Protein AF-M5RL07-F1 (afdb_monomer)

Foldseek 3Di:
DDWDFDDDPDDDDGTDTDDDDDDDPPRNDPVRVVVVCVVVVHADDDCPHPVNVVQVVQVVVQVVVCVVVVHRDDGDD

Organism: NCBI:txid1265738

Secondary structure (DSSP, 8-state):
--EEEEPPSSSSPSPEEEE-PPPPTTTTSHHHHHHHHHHHTPPP-GGGSHHHHHHHHHHHHHHHHHHHHTS--PPP-

Sequence (77 aa):
MPTLSICKPKATPPAHPISVDVLQPPQQNPVQYMVDVISRGAQVEGPLSPEISRIGQQIVDTAVQSAQQRATLPLLD

pLDDT: mean 90.8, std 10.7, range [60.44, 98.69]

Solvent-accessible surface area (backbone atoms only — not comparable to full-atom values): 4836 Å² total; per-residue (Å²): 125,53,65,50,71,56,75,65,86,94,81,66,75,80,61,47,80,39,82,45,84,77,71,53,87,48,70,67,44,73,66,46,38,50,54,50,30,61,74,69,72,54,81,74,62,66,81,77,12,70,69,48,41,48,53,53,49,23,52,53,55,32,49,56,52,21,65,75,68,74,44,94,65,74,80,50,132

Structure (mmCIF, N/CA/C/O backbone):
data_AF-M5RL07-F1
#
_entry.id   AF-M5RL07-F1
#
loop_
_atom_site.group_PDB
_atom_site.id
_atom_site.type_symbol
_atom_site.label_atom_id
_atom_site.label_alt_id
_atom_site.label_comp_id
_atom_site.label_asym_id
_atom_site.label_entity_id
_atom_site.label_seq_id
_atom_site.pdbx_PDB_ins_code
_atom_site.Cartn_x
_atom_site.Cartn_y
_atom_site.Cartn_z
_atom_site.occupancy
_atom_site.B_iso_or_equiv
_atom_site.auth_seq_id
_atom_site.auth_comp_id
_atom_site.auth_asym_id
_atom_site.auth_atom_id
_atom_site.pdbx_PDB_model_num
ATOM 1 N N . MET A 1 1 ? 24.697 11.967 -2.698 1.00 65.50 1 MET A N 1
ATOM 2 C CA . MET A 1 1 ? 24.074 10.868 -1.936 1.00 65.50 1 MET A CA 1
ATOM 3 C C . MET A 1 1 ? 22.927 11.484 -1.153 1.00 65.50 1 MET A C 1
ATOM 5 O O . MET A 1 1 ? 23.210 12.408 -0.395 1.00 65.50 1 MET A O 1
ATOM 9 N N . PRO A 1 2 ? 21.658 11.136 -1.430 1.00 80.62 2 PRO A N 1
ATOM 10 C CA . PRO A 1 2 ? 20.535 11.627 -0.642 1.00 80.62 2 PRO A CA 1
ATOM 11 C C . PRO A 1 2 ? 20.654 11.125 0.797 1.00 80.62 2 PRO A C 1
ATOM 13 O O . PRO A 1 2 ? 21.243 10.077 1.062 1.00 80.62 2 PRO A O 1
ATOM 16 N N . THR A 1 3 ? 20.101 11.901 1.720 1.00 80.94 3 THR A N 1
ATOM 17 C CA . THR A 1 3 ? 20.242 11.667 3.152 1.00 80.94 3 THR A CA 1
ATOM 18 C C . THR A 1 3 ? 18.876 11.770 3.808 1.00 80.94 3 THR A C 1
ATOM 20 O O . THR A 1 3 ? 18.182 12.768 3.613 1.00 80.94 3 THR A O 1
ATOM 23 N N . LEU A 1 4 ? 18.496 10.765 4.597 1.00 80.56 4 LEU A N 1
ATOM 24 C CA . LEU A 1 4 ? 17.299 10.815 5.436 1.00 80.56 4 LEU A CA 1
ATOM 25 C C . LEU A 1 4 ? 17.698 11.107 6.885 1.00 80.56 4 LEU A C 1
ATOM 27 O O . LEU A 1 4 ? 18.644 10.520 7.410 1.00 80.56 4 LEU A O 1
ATOM 31 N N . SER A 1 5 ? 16.968 12.015 7.531 1.00 78.75 5 SER A N 1
ATOM 32 C CA . SER A 1 5 ? 17.134 12.325 8.953 1.00 78.75 5 SER A CA 1
ATOM 33 C C . SER A 1 5 ? 16.206 11.442 9.777 1.00 78.75 5 SER A C 1
ATOM 35 O O . SER A 1 5 ? 14.986 11.550 9.657 1.00 78.75 5 SER A O 1
ATOM 37 N N . ILE A 1 6 ? 16.766 10.578 10.624 1.00 76.31 6 ILE A N 1
ATOM 38 C CA . ILE A 1 6 ? 15.976 9.666 11.463 1.00 76.31 6 ILE A CA 1
ATOM 39 C C . ILE A 1 6 ? 15.899 10.201 12.899 1.00 76.31 6 ILE A C 1
ATOM 41 O O . ILE A 1 6 ? 16.924 10.405 13.553 1.00 76.31 6 ILE A O 1
ATOM 45 N N . CYS A 1 7 ? 14.675 10.386 13.403 1.00 64.94 7 CYS A N 1
ATOM 46 C CA . CYS A 1 7 ? 14.386 10.724 14.801 1.00 64.94 7 CYS A CA 1
ATOM 47 C C . CYS A 1 7 ? 13.918 9.476 15.567 1.00 64.94 7 CYS A C 1
ATOM 49 O O . CYS A 1 7 ? 13.012 8.780 15.111 1.00 64.94 7 CYS A O 1
ATOM 51 N N . LYS A 1 8 ? 14.476 9.212 16.757 1.00 60.44 8 LYS A N 1
ATOM 52 C CA . LYS A 1 8 ? 13.938 8.204 17.694 1.00 60.44 8 LYS A CA 1
ATOM 53 C C . LYS A 1 8 ? 12.919 8.842 18.657 1.00 60.44 8 LYS A C 1
ATOM 55 O O . LYS A 1 8 ? 13.070 10.022 18.978 1.00 60.44 8 LYS A O 1
ATOM 60 N N . PRO A 1 9 ? 11.894 8.114 19.149 1.00 64.25 9 PRO A N 1
ATOM 61 C CA . PRO A 1 9 ? 10.886 8.708 20.024 1.00 64.25 9 PRO A CA 1
ATOM 62 C C . PRO A 1 9 ? 11.428 9.164 21.394 1.00 64.25 9 PRO A C 1
ATOM 64 O O . PRO A 1 9 ? 12.081 8.418 22.120 1.00 64.25 9 PRO A O 1
ATOM 67 N N . LYS A 1 10 ? 11.079 10.414 21.717 1.00 60.44 10 LYS A N 1
ATOM 68 C CA . LYS A 1 10 ? 10.948 11.138 23.002 1.00 60.44 10 LYS A CA 1
ATOM 69 C C . LYS A 1 10 ? 12.080 11.175 24.051 1.00 60.44 10 LYS A C 1
ATOM 71 O O . LYS A 1 10 ? 11.889 11.878 25.038 1.00 60.44 10 LYS A O 1
ATOM 76 N N . ALA A 1 11 ? 13.251 10.559 23.865 1.00 65.88 11 ALA A N 1
ATOM 77 C CA . ALA A 1 11 ? 14.362 10.754 24.824 1.00 65.88 11 ALA A CA 1
ATOM 78 C C . ALA A 1 11 ? 15.786 10.506 24.273 1.00 65.88 11 ALA A C 1
ATOM 80 O O . ALA A 1 11 ? 16.635 9.966 24.976 1.00 65.88 11 ALA A O 1
ATOM 81 N N . THR A 1 12 ? 16.077 10.831 23.010 1.00 65.69 12 THR A N 1
ATOM 82 C CA . THR A 1 12 ? 17.398 10.556 22.396 1.00 65.69 12 THR A CA 1
ATOM 83 C C . THR A 1 12 ? 17.795 11.654 21.381 1.00 65.69 12 THR A C 1
ATOM 85 O O . THR A 1 12 ? 16.927 12.446 21.016 1.00 65.69 12 THR A O 1
ATOM 88 N N . PRO A 1 13 ? 19.094 11.773 21.012 1.00 68.44 13 PRO A N 1
ATOM 89 C CA . PRO A 1 13 ? 19.750 12.991 20.500 1.00 68.44 13 PRO A CA 1
ATOM 90 C C . PRO A 1 13 ? 19.184 13.518 19.168 1.00 68.44 13 PRO A C 1
ATOM 92 O O . PRO A 1 13 ? 18.378 12.829 18.539 1.00 68.44 13 PRO A O 1
ATOM 95 N N . PRO A 1 14 ? 19.596 14.730 18.725 1.00 70.62 14 PRO A N 1
ATOM 96 C CA . PRO A 1 14 ? 19.170 15.313 17.452 1.00 70.62 14 PRO A CA 1
ATOM 97 C C . PRO A 1 14 ? 19.278 14.333 16.281 1.00 70.62 14 PRO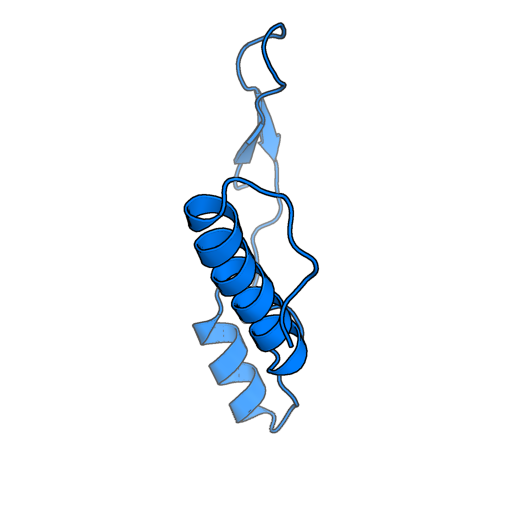 A C 1
ATOM 99 O O . PRO A 1 14 ? 20.179 13.490 16.231 1.00 70.62 14 PRO A O 1
ATOM 102 N N . ALA A 1 15 ? 18.337 14.466 15.342 1.00 78.38 15 ALA A N 1
ATOM 103 C CA . ALA A 1 15 ? 18.284 13.663 14.130 1.00 78.38 15 ALA A CA 1
ATOM 104 C C . ALA A 1 15 ? 19.650 13.665 13.439 1.00 78.38 15 ALA A C 1
ATOM 106 O O . ALA A 1 15 ? 20.242 14.728 13.240 1.00 78.38 15 ALA A O 1
ATOM 107 N N . HIS A 1 16 ? 20.143 12.483 13.083 1.00 83.75 16 HIS A N 1
ATOM 108 C CA . HIS A 1 16 ? 21.414 12.349 12.386 1.00 83.75 16 HIS A CA 1
ATOM 109 C C . HIS A 1 16 ? 21.181 11.922 10.934 1.00 83.75 16 HIS A C 1
ATOM 111 O O . HIS A 1 16 ? 20.243 11.166 10.654 1.00 83.75 16 HIS A O 1
ATOM 117 N N . PRO A 1 17 ? 22.019 12.421 10.012 1.00 88.38 17 PRO A N 1
ATOM 118 C CA . PRO A 1 17 ? 21.937 12.079 8.603 1.00 88.38 17 PRO A CA 1
ATOM 119 C C . PRO A 1 17 ? 22.342 10.621 8.359 1.00 88.38 17 PRO A C 1
ATOM 121 O O . PRO A 1 17 ? 23.410 10.195 8.796 1.00 88.38 17 PRO A O 1
ATOM 124 N N . ILE A 1 18 ? 21.525 9.875 7.612 1.00 89.12 18 ILE A N 1
ATOM 125 C CA . ILE A 1 18 ? 21.861 8.541 7.097 1.00 89.12 18 ILE A CA 1
ATOM 126 C C . ILE A 1 18 ? 21.844 8.582 5.571 1.00 89.12 18 ILE A C 1
ATOM 128 O O . ILE A 1 18 ? 20.858 9.010 4.970 1.00 89.12 18 ILE A O 1
ATOM 132 N N . SER A 1 19 ? 22.948 8.147 4.957 1.00 92.44 19 SER A N 1
ATOM 133 C CA . SER A 1 19 ? 23.067 8.027 3.502 1.00 92.44 19 SER A CA 1
ATOM 134 C C . SER A 1 19 ? 22.105 6.963 2.989 1.00 92.44 19 SER A C 1
ATOM 136 O O . SER A 1 19 ? 22.060 5.863 3.539 1.00 92.44 19 SER A O 1
ATOM 138 N N . VAL A 1 20 ? 21.375 7.278 1.923 1.00 92.38 20 VAL A N 1
ATOM 139 C CA . VAL A 1 20 ? 20.468 6.340 1.256 1.00 92.38 20 VAL A CA 1
ATOM 140 C C . VAL A 1 20 ? 20.720 6.304 -0.244 1.00 92.38 20 VAL A C 1
ATOM 142 O O . VAL A 1 20 ? 21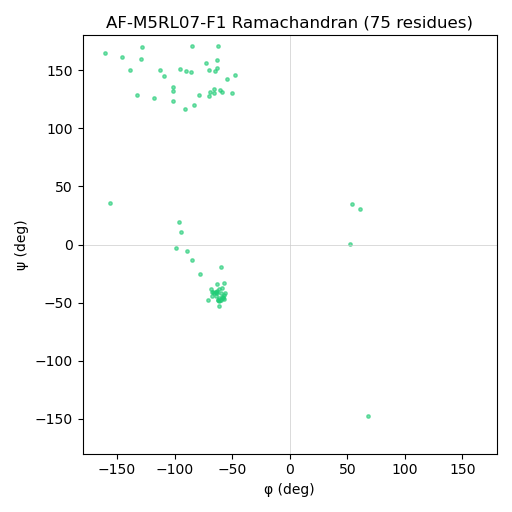.310 7.225 -0.819 1.00 92.38 20 VAL A O 1
ATOM 145 N N . ASP A 1 21 ? 20.269 5.226 -0.874 1.00 93.62 21 ASP A N 1
ATOM 146 C CA . ASP A 1 21 ? 20.370 5.061 -2.316 1.00 93.62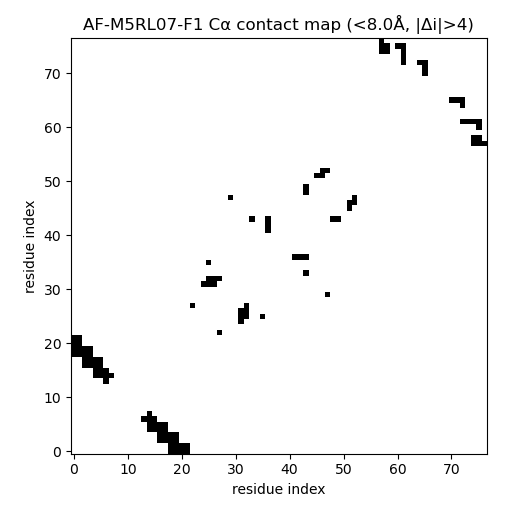 21 ASP A CA 1
ATOM 147 C C . ASP A 1 21 ? 19.432 6.015 -3.060 1.00 93.62 21 ASP A C 1
ATOM 149 O O . ASP A 1 21 ? 18.358 6.396 -2.586 1.00 93.62 21 ASP A O 1
ATOM 153 N N . VAL A 1 22 ? 19.845 6.400 -4.267 1.00 92.81 22 VAL A N 1
ATOM 15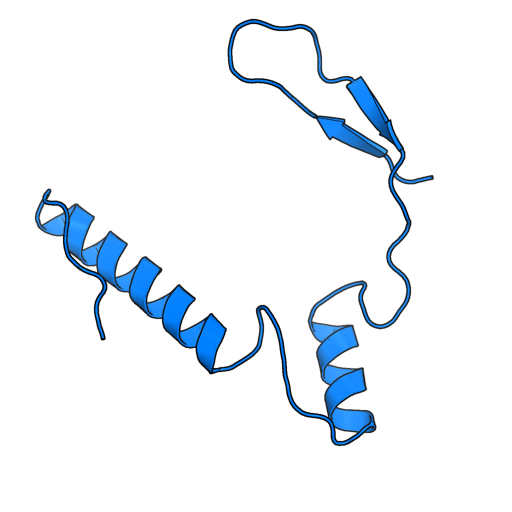4 C CA . VAL A 1 22 ? 18.986 7.142 -5.192 1.00 92.81 22 VAL A CA 1
ATOM 155 C C . VAL A 1 22 ? 18.105 6.140 -5.926 1.00 92.81 22 VAL A C 1
ATOM 157 O O . VAL A 1 22 ? 18.623 5.293 -6.657 1.00 92.81 22 VAL A O 1
ATOM 160 N N . LEU A 1 23 ? 16.784 6.272 -5.792 1.00 92.94 23 LEU A N 1
ATOM 161 C CA . LEU A 1 23 ? 15.840 5.491 -6.592 1.00 92.94 23 LEU A CA 1
ATOM 162 C C . LEU A 1 23 ? 16.073 5.753 -8.083 1.00 92.94 23 LEU A C 1
ATOM 164 O O . LEU A 1 23 ? 16.161 6.906 -8.518 1.00 92.94 23 LEU A O 1
ATOM 168 N N . GLN A 1 24 ? 16.161 4.678 -8.860 1.00 95.06 24 GLN A N 1
ATOM 169 C CA . GLN A 1 24 ? 16.357 4.738 -10.306 1.00 95.06 24 GLN A CA 1
ATOM 170 C C . GLN A 1 24 ? 15.011 4.639 -11.038 1.00 95.06 24 GLN A C 1
ATOM 172 O O . GLN A 1 24 ? 14.076 4.017 -10.521 1.00 95.06 24 GLN A O 1
ATOM 177 N N . PRO A 1 25 ? 14.875 5.232 -12.238 1.00 94.00 25 PRO A N 1
ATOM 178 C CA . PRO A 1 25 ? 13.713 4.992 -13.085 1.00 94.00 25 PRO A CA 1
ATOM 179 C C . PRO A 1 25 ? 13.516 3.486 -13.337 1.00 94.00 25 PRO A C 1
ATOM 181 O O . PRO A 1 25 ? 14.509 2.772 -13.496 1.00 94.00 25 PRO A O 1
ATOM 184 N N . PRO A 1 26 ? 12.271 2.981 -13.383 1.00 93.94 26 PRO A N 1
ATOM 185 C CA . PRO A 1 26 ? 10.995 3.701 -13.286 1.00 93.94 26 PRO A CA 1
ATOM 186 C C . PRO A 1 26 ? 10.395 3.710 -11.863 1.00 93.94 26 PRO A C 1
ATOM 188 O O . PRO A 1 26 ? 9.202 3.931 -11.685 1.00 93.94 26 PRO A O 1
ATOM 191 N N . GLN A 1 27 ? 11.200 3.458 -10.827 1.00 92.44 27 GLN A N 1
ATOM 192 C CA . GLN A 1 27 ? 10.734 3.226 -9.449 1.00 92.44 27 GLN A CA 1
ATOM 193 C C . GLN A 1 27 ? 10.738 4.495 -8.585 1.00 92.44 27 GLN A C 1
ATOM 195 O O . GLN A 1 27 ? 10.587 4.433 -7.368 1.00 92.44 27 GLN A O 1
ATOM 200 N N . GLN A 1 28 ? 10.935 5.665 -9.192 1.00 94.25 28 GLN A N 1
ATOM 201 C CA . GLN A 1 28 ? 11.081 6.920 -8.450 1.00 94.25 28 GLN A CA 1
ATOM 202 C C . GLN A 1 28 ? 9.741 7.479 -7.968 1.00 94.25 28 GLN A C 1
ATOM 204 O O . GLN A 1 28 ? 9.707 8.257 -7.018 1.00 94.25 28 GLN A O 1
ATOM 209 N N . ASN A 1 29 ? 8.642 7.135 -8.646 1.00 94.38 29 ASN A N 1
ATOM 210 C CA . ASN A 1 29 ? 7.293 7.542 -8.271 1.00 94.38 29 ASN A CA 1
ATOM 211 C C . ASN A 1 29 ? 6.225 6.637 -8.924 1.00 94.38 29 ASN A C 1
ATOM 213 O O . ASN A 1 29 ? 6.519 5.942 -9.901 1.00 94.38 29 ASN A O 1
ATOM 217 N N . PRO A 1 30 ? 4.972 6.687 -8.434 1.00 94.50 30 PRO A N 1
ATOM 218 C CA . PRO A 1 30 ? 3.864 5.889 -8.963 1.00 94.50 30 PRO A CA 1
ATOM 219 C C . PRO A 1 30 ? 3.572 6.084 -10.457 1.00 94.50 30 PRO A C 1
ATOM 221 O O . PRO A 1 30 ? 3.159 5.142 -11.129 1.00 94.50 30 PRO A O 1
ATOM 224 N N . VAL A 1 31 ? 3.782 7.292 -10.991 1.00 96.06 31 VAL A N 1
ATOM 225 C CA . VAL A 1 31 ? 3.485 7.604 -12.398 1.00 96.06 31 VAL A CA 1
ATOM 226 C C . VAL A 1 31 ? 4.480 6.906 -13.318 1.00 96.06 31 VAL A C 1
ATOM 228 O O . VAL A 1 31 ? 4.064 6.247 -14.267 1.00 96.06 31 VAL A O 1
ATOM 231 N N . GLN A 1 32 ? 5.781 6.999 -13.021 1.00 97.00 32 GLN A N 1
ATOM 232 C CA . GLN A 1 32 ? 6.813 6.284 -13.777 1.00 97.00 32 GLN A CA 1
ATOM 233 C C . GLN A 1 32 ? 6.562 4.775 -13.769 1.00 97.00 32 GLN A C 1
ATOM 235 O O . GLN A 1 32 ? 6.597 4.148 -14.826 1.00 97.00 32 GLN A O 1
ATOM 240 N N . TYR A 1 33 ? 6.253 4.218 -12.596 1.00 95.94 33 TYR A N 1
ATOM 241 C CA . TYR A 1 33 ? 5.929 2.805 -12.454 1.00 95.94 33 TYR A CA 1
ATOM 242 C C . TYR A 1 33 ? 4.744 2.405 -13.345 1.00 95.94 33 TYR A C 1
ATOM 244 O O . TYR A 1 33 ? 4.839 1.434 -14.091 1.00 95.94 33 TYR A O 1
ATOM 252 N N . MET A 1 34 ? 3.652 3.177 -13.343 1.00 97.12 34 MET A N 1
ATOM 253 C CA . MET A 1 34 ? 2.491 2.851 -14.176 1.00 97.12 34 MET A CA 1
ATOM 254 C C . MET A 1 34 ? 2.770 2.948 -15.674 1.00 97.12 34 MET A C 1
ATOM 256 O O . MET A 1 34 ? 2.340 2.071 -16.422 1.00 97.12 34 MET A O 1
ATOM 260 N N . VAL A 1 35 ? 3.499 3.975 -16.123 1.00 97.25 35 VAL A N 1
ATOM 261 C CA . VAL A 1 35 ? 3.901 4.097 -17.536 1.00 97.25 35 VAL A CA 1
ATOM 262 C C . VAL A 1 35 ? 4.688 2.862 -17.974 1.00 97.25 35 VAL A C 1
ATOM 264 O O . VAL A 1 35 ? 4.437 2.308 -19.044 1.00 97.25 35 VAL A O 1
ATOM 267 N N . ASP A 1 36 ? 5.608 2.407 -17.132 1.00 97.12 36 ASP A N 1
ATOM 268 C CA . ASP A 1 36 ? 6.457 1.250 -17.378 1.00 97.12 36 ASP A CA 1
ATOM 269 C C . ASP A 1 36 ? 5.675 -0.080 -17.396 1.00 97.12 36 ASP A C 1
ATOM 271 O O . ASP A 1 36 ? 5.835 -0.879 -18.321 1.00 97.12 36 ASP A O 1
ATOM 275 N N . VAL A 1 37 ? 4.761 -0.293 -16.4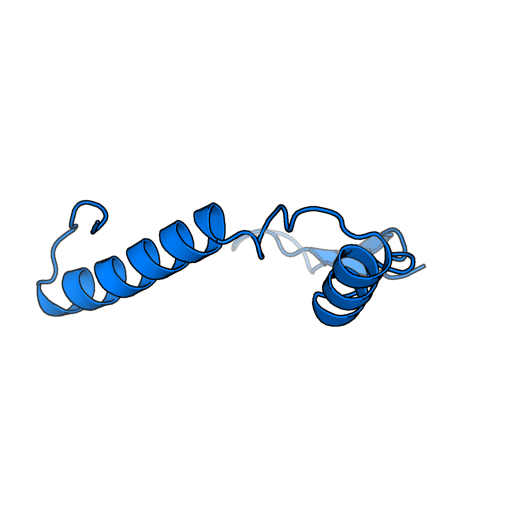43 1.00 97.06 37 VAL A N 1
ATOM 276 C CA . VAL A 1 37 ? 3.874 -1.472 -16.411 1.00 97.06 37 VAL A CA 1
ATOM 277 C C . VAL A 1 37 ? 3.008 -1.552 -17.668 1.00 97.06 37 VAL A C 1
ATOM 279 O O . VAL A 1 37 ? 2.962 -2.604 -18.309 1.00 97.06 37 VAL A O 1
ATOM 282 N N . ILE A 1 38 ? 2.376 -0.438 -18.058 1.00 97.19 38 ILE A N 1
ATOM 283 C CA . ILE A 1 38 ? 1.543 -0.360 -19.266 1.00 97.19 38 ILE A CA 1
ATOM 284 C C . ILE A 1 38 ? 2.383 -0.652 -20.511 1.00 97.19 38 ILE A C 1
ATOM 286 O O . ILE A 1 38 ? 1.981 -1.456 -21.349 1.00 97.19 38 ILE A O 1
ATOM 290 N N . SER A 1 39 ? 3.566 -0.041 -20.616 1.00 97.81 39 SER A N 1
ATOM 291 C CA . SER A 1 39 ? 4.443 -0.189 -21.785 1.00 97.81 39 SER A CA 1
ATOM 292 C C . SER A 1 39 ? 4.925 -1.626 -21.984 1.00 97.81 39 SER A C 1
ATOM 294 O O . SER A 1 39 ? 5.089 -2.066 -23.119 1.00 97.81 39 SER A O 1
ATOM 296 N N . ARG A 1 40 ? 5.140 -2.372 -20.895 1.00 97.31 40 ARG A N 1
ATOM 297 C CA . ARG A 1 40 ? 5.554 -3.782 -20.946 1.00 97.31 40 ARG A CA 1
ATOM 298 C C . ARG A 1 40 ? 4.392 -4.774 -20.998 1.00 97.31 40 ARG A C 1
ATOM 300 O O . ARG A 1 40 ? 4.647 -5.970 -21.105 1.00 97.31 40 ARG A O 1
ATOM 307 N N . GLY A 1 41 ? 3.143 -4.315 -20.886 1.00 96.88 41 GLY A N 1
ATOM 308 C CA . GLY A 1 41 ? 1.981 -5.198 -20.748 1.00 96.88 41 GLY A CA 1
ATOM 309 C C . GLY A 1 41 ? 2.043 -6.080 -19.494 1.00 96.88 41 GLY A C 1
ATOM 310 O O . GLY A 1 41 ? 1.570 -7.214 -19.516 1.00 96.88 41 GLY A O 1
ATOM 311 N N . ALA A 1 42 ? 2.675 -5.589 -18.425 1.00 96.00 42 ALA A N 1
ATOM 312 C CA . ALA A 1 42 ? 2.813 -6.310 -17.163 1.00 96.00 42 ALA A CA 1
ATOM 313 C C . ALA A 1 42 ? 1.582 -6.110 -16.259 1.00 96.00 42 ALA A C 1
ATOM 315 O O . ALA A 1 42 ? 0.721 -5.269 -16.525 1.00 96.00 42 ALA A O 1
ATOM 316 N N . GLN A 1 43 ? 1.503 -6.872 -15.168 1.00 96.06 43 GLN A N 1
ATOM 317 C CA . GLN A 1 43 ? 0.487 -6.671 -14.133 1.00 96.06 43 GLN A CA 1
ATOM 318 C C . GLN A 1 43 ? 0.936 -5.616 -13.112 1.00 96.06 43 GLN A C 1
ATOM 320 O O . GLN A 1 43 ? 2.126 -5.449 -12.849 1.00 96.06 43 GLN A O 1
ATOM 325 N N . VAL A 1 44 ? -0.035 -4.887 -12.553 1.00 96.38 44 VAL A N 1
ATOM 326 C CA . VAL A 1 44 ? 0.194 -3.903 -11.486 1.00 96.38 44 VAL A CA 1
ATOM 327 C C . VAL A 1 44 ? 0.351 -4.638 -10.156 1.00 96.38 44 VAL A C 1
ATOM 329 O O . VAL A 1 44 ? -0.512 -5.418 -9.760 1.00 96.38 44 VAL A O 1
ATOM 332 N N . GLU A 1 45 ? 1.425 -4.335 -9.442 1.00 94.19 45 GLU A N 1
ATOM 333 C CA . GLU A 1 45 ? 1.844 -4.969 -8.197 1.00 94.19 45 GLU A CA 1
ATOM 334 C C . GLU A 1 45 ? 2.104 -3.925 -7.100 1.00 94.19 45 GLU A C 1
ATOM 336 O O . GLU A 1 45 ? 2.158 -2.713 -7.334 1.00 94.19 45 GLU A O 1
ATOM 341 N N . GLY A 1 46 ? 2.288 -4.412 -5.872 1.00 91.12 46 GLY A N 1
ATOM 342 C CA . GLY A 1 46 ? 2.665 -3.581 -4.736 1.00 91.12 46 GLY A CA 1
ATOM 343 C C . GLY A 1 46 ? 1.559 -2.607 -4.307 1.00 91.12 46 GLY A C 1
ATOM 344 O O . GLY A 1 46 ? 0.378 -2.927 -4.433 1.00 91.12 46 GLY A O 1
ATOM 345 N N . PRO A 1 47 ? 1.912 -1.415 -3.789 1.00 90.75 47 PRO A N 1
ATOM 346 C CA . PRO A 1 47 ? 0.948 -0.475 -3.208 1.00 90.75 47 PRO A CA 1
ATOM 347 C C . PRO A 1 47 ? -0.156 0.008 -4.156 1.00 90.75 47 PRO A C 1
ATOM 349 O O . PRO A 1 47 ? -1.166 0.517 -3.686 1.00 90.75 47 PRO A O 1
ATOM 352 N N . LEU A 1 48 ? 0.044 -0.116 -5.472 1.00 93.25 48 LEU A N 1
ATOM 353 C CA . LEU A 1 48 ? -0.926 0.300 -6.487 1.00 93.25 48 LEU A CA 1
ATOM 354 C C . LEU A 1 48 ? -1.770 -0.861 -7.019 1.00 93.25 48 LEU A C 1
ATOM 356 O O . LEU A 1 48 ? -2.647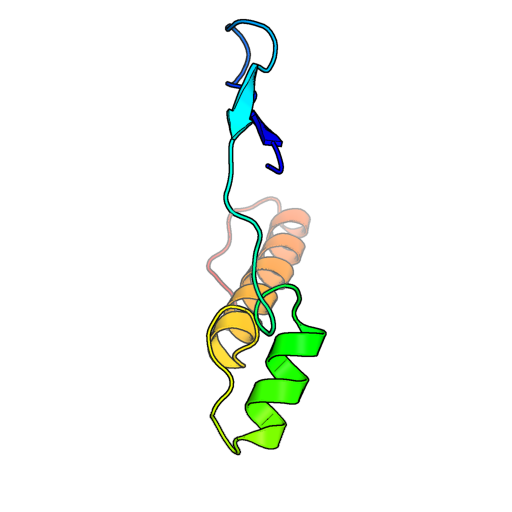 -0.634 -7.852 1.00 93.25 48 LEU A O 1
ATOM 360 N N . SER A 1 49 ? -1.520 -2.100 -6.583 1.00 96.12 49 SER A N 1
ATOM 361 C CA . SER A 1 49 ? -2.345 -3.225 -7.010 1.00 96.12 49 SER A CA 1
ATOM 362 C C . SER A 1 49 ? -3.781 -3.054 -6.491 1.00 96.12 49 SER A C 1
ATOM 364 O O . SER A 1 49 ? -3.986 -2.470 -5.417 1.00 96.12 49 SER A O 1
ATOM 366 N N . PRO A 1 50 ? -4.798 -3.559 -7.214 1.00 95.00 50 PRO A N 1
ATOM 367 C CA . PRO A 1 50 ? -6.186 -3.474 -6.760 1.00 95.00 50 PRO A CA 1
ATOM 368 C C . PRO A 1 50 ? -6.418 -4.140 -5.401 1.00 95.00 50 PRO A C 1
ATOM 370 O O . PRO A 1 50 ? -7.168 -3.617 -4.582 1.00 95.00 50 PRO A O 1
ATOM 373 N N . GLU A 1 51 ? -5.745 -5.264 -5.147 1.00 95.94 51 GLU A N 1
ATOM 374 C CA . GLU A 1 51 ? -5.834 -5.997 -3.882 1.00 95.94 51 GLU A CA 1
ATOM 375 C C . GLU A 1 51 ? -5.349 -5.141 -2.704 1.00 95.94 51 GLU A C 1
ATOM 377 O O . GLU A 1 51 ? -6.091 -4.920 -1.749 1.00 95.94 51 GLU A O 1
ATOM 382 N N . ILE A 1 52 ? -4.140 -4.578 -2.798 1.00 96.50 52 ILE A N 1
ATOM 383 C CA . ILE A 1 52 ? -3.572 -3.753 -1.724 1.00 96.50 52 ILE A CA 1
ATOM 384 C C . ILE A 1 52 ? -4.335 -2.433 -1.579 1.00 96.50 52 ILE A C 1
ATOM 386 O O . ILE A 1 52 ? -4.598 -1.988 -0.459 1.00 96.50 52 ILE A O 1
ATOM 390 N N . SER A 1 53 ? -4.750 -1.828 -2.694 1.00 95.38 53 SER A N 1
ATOM 391 C CA . SER A 1 53 ? -5.556 -0.602 -2.676 1.00 95.38 53 SER A CA 1
ATOM 392 C C . SER A 1 53 ? -6.897 -0.820 -1.970 1.00 95.38 53 SER A C 1
ATOM 394 O O . SER A 1 53 ? -7.328 0.044 -1.203 1.00 95.38 53 SER A O 1
ATOM 396 N N . ARG A 1 54 ? -7.535 -1.986 -2.165 1.00 96.31 54 ARG A N 1
ATOM 397 C CA . ARG A 1 54 ? -8.778 -2.337 -1.468 1.00 96.31 54 ARG A CA 1
ATOM 398 C C . ARG A 1 54 ? -8.561 -2.461 0.036 1.00 96.31 54 ARG A C 1
ATOM 400 O O . ARG A 1 54 ? -9.346 -1.895 0.789 1.00 96.31 54 ARG A O 1
ATOM 407 N N . ILE A 1 55 ? -7.482 -3.113 0.469 1.00 97.12 55 ILE A N 1
ATOM 408 C CA . ILE A 1 55 ? -7.134 -3.205 1.896 1.00 97.12 55 ILE A CA 1
ATOM 409 C C . ILE A 1 55 ? -6.944 -1.806 2.497 1.00 97.12 55 ILE A C 1
ATOM 411 O O . ILE A 1 55 ? -7.480 -1.501 3.562 1.00 97.12 55 ILE A O 1
ATOM 415 N N . GLY A 1 56 ? -6.231 -0.919 1.795 1.00 96.12 56 GLY A N 1
ATOM 416 C CA . GLY A 1 56 ? -6.056 0.471 2.219 1.00 96.12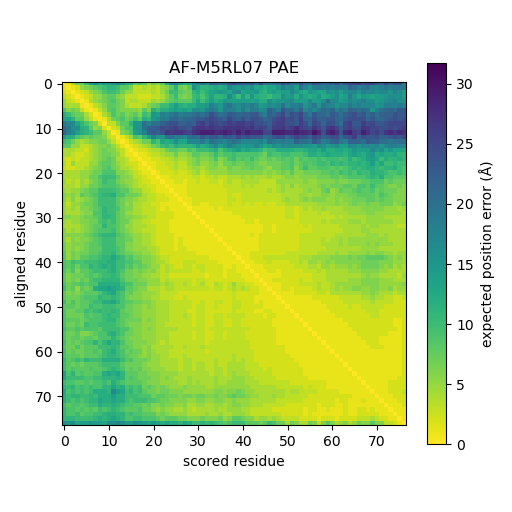 56 GLY A CA 1
ATOM 417 C C . GLY A 1 56 ? -7.386 1.209 2.400 1.00 96.12 56 GLY A C 1
ATOM 418 O O . GLY A 1 56 ? -7.589 1.871 3.418 1.00 96.12 56 GLY A O 1
ATOM 419 N N . GLN A 1 57 ? -8.311 1.054 1.451 1.00 97.19 57 GLN A N 1
ATOM 420 C CA . GLN A 1 57 ? -9.654 1.629 1.538 1.00 97.19 57 GLN A CA 1
ATOM 421 C C . GLN A 1 57 ? -10.431 1.089 2.745 1.00 97.19 57 GLN A C 1
ATOM 423 O O . GLN A 1 57 ? -10.935 1.879 3.540 1.00 97.19 57 GLN A O 1
ATOM 428 N N . GLN A 1 58 ? -10.454 -0.233 2.934 1.00 98.25 58 GLN A N 1
ATOM 429 C CA . GLN A 1 58 ? -11.122 -0.868 4.071 1.00 98.25 58 GLN A CA 1
ATOM 430 C C . GLN A 1 58 ? -10.601 -0.318 5.405 1.00 98.25 58 GLN A C 1
ATOM 432 O O . GLN A 1 58 ? -11.391 -0.038 6.306 1.00 98.25 58 GLN A O 1
ATOM 437 N N . ILE A 1 59 ? -9.285 -0.104 5.536 1.00 98.25 59 ILE A N 1
ATOM 438 C CA . ILE A 1 59 ? -8.679 0.481 6.742 1.00 98.25 59 ILE A CA 1
ATOM 439 C C . ILE A 1 59 ? -9.198 1.902 6.981 1.00 98.25 59 ILE A C 1
ATOM 441 O O . ILE A 1 59 ? -9.595 2.223 8.103 1.00 98.25 59 ILE A O 1
ATOM 445 N N . VAL A 1 60 ? -9.205 2.753 5.948 1.00 98.31 60 VAL A N 1
ATOM 446 C CA . VAL A 1 60 ? -9.679 4.143 6.064 1.00 98.31 60 VAL A CA 1
ATOM 447 C C . VAL A 1 60 ? -11.157 4.175 6.446 1.00 98.31 60 VAL A C 1
ATOM 449 O O . VAL A 1 60 ? -11.526 4.862 7.400 1.00 98.31 60 VAL A O 1
ATOM 452 N N . ASP A 1 61 ? -11.988 3.387 5.770 1.00 98.31 61 ASP A N 1
ATOM 453 C CA . ASP A 1 61 ? -13.427 3.338 6.024 1.00 98.31 61 ASP A CA 1
ATOM 454 C C . ASP A 1 61 ? -13.727 2.806 7.435 1.00 98.31 61 ASP A C 1
ATOM 456 O O . ASP A 1 61 ? -14.552 3.368 8.164 1.00 98.31 61 ASP A O 1
ATOM 460 N N . THR A 1 62 ? -12.991 1.778 7.874 1.00 98.69 62 THR A N 1
ATOM 461 C CA . THR A 1 62 ? -13.097 1.230 9.236 1.00 98.69 62 THR A CA 1
ATOM 462 C C . THR A 1 62 ? -12.702 2.274 10.275 1.00 98.69 62 THR A C 1
ATOM 464 O O . THR A 1 62 ? -13.376 2.415 11.295 1.00 98.69 62 THR A O 1
ATOM 467 N N . ALA A 1 63 ? -11.639 3.045 10.028 1.00 98.50 63 ALA A N 1
ATOM 468 C CA . 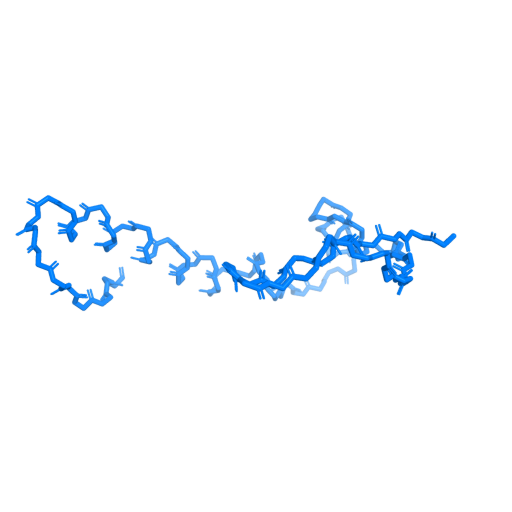ALA A 1 63 ? -11.191 4.097 10.935 1.00 98.50 63 ALA A CA 1
ATOM 469 C C . ALA A 1 63 ? -12.238 5.212 11.080 1.00 98.50 63 ALA A C 1
ATOM 471 O O . ALA A 1 63 ? -12.494 5.671 12.197 1.00 98.50 63 ALA A O 1
ATOM 472 N N . VAL A 1 64 ? -12.890 5.608 9.980 1.00 98.56 64 VAL A N 1
ATOM 473 C CA . VAL A 1 64 ? -13.988 6.587 10.004 1.00 98.56 64 VAL A CA 1
ATOM 474 C C . VAL A 1 64 ? -15.147 6.082 10.866 1.00 98.56 64 VAL A C 1
ATOM 476 O O . VAL A 1 64 ? -15.616 6.808 11.746 1.00 98.56 64 VAL A O 1
ATOM 479 N N . GLN A 1 65 ? -15.579 4.832 10.678 1.00 98.38 65 GLN A N 1
ATOM 480 C CA . GLN A 1 65 ? -16.656 4.251 11.486 1.00 98.38 65 GLN A CA 1
ATOM 481 C C . GLN A 1 65 ? -16.252 4.078 12.956 1.00 98.38 65 GLN A C 1
ATOM 483 O O . GLN A 1 65 ? -17.030 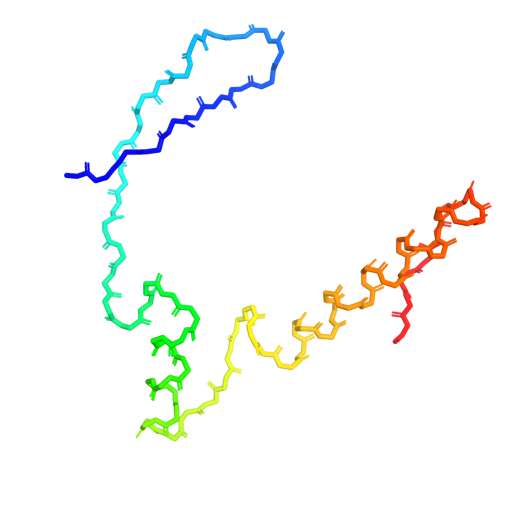4.395 13.858 1.00 98.38 65 GLN A O 1
ATOM 488 N N . SER A 1 66 ? -15.022 3.633 13.213 1.00 98.69 66 SER A N 1
ATOM 489 C CA . SER A 1 66 ? -14.483 3.456 14.563 1.00 98.69 66 SER A CA 1
ATOM 490 C C . SER A 1 66 ? -14.476 4.775 15.338 1.00 98.69 66 SER A C 1
ATOM 492 O O . SER A 1 66 ? -14.902 4.814 16.494 1.00 98.69 66 SER A O 1
ATOM 494 N N . ALA A 1 67 ? -14.091 5.880 14.692 1.00 98.50 67 ALA A N 1
ATOM 495 C CA . ALA A 1 67 ? -14.107 7.208 15.300 1.00 98.50 67 ALA A CA 1
ATOM 496 C C . ALA A 1 67 ? -15.528 7.662 15.680 1.00 98.50 67 ALA A C 1
ATOM 498 O O . ALA A 1 67 ? -15.727 8.237 16.753 1.00 98.50 67 ALA A O 1
ATOM 499 N N . GLN A 1 68 ? -16.519 7.375 14.832 1.00 98.31 68 GLN A N 1
ATOM 500 C CA . GLN A 1 68 ? -17.923 7.711 15.091 1.00 98.31 68 GLN A CA 1
ATOM 501 C C . GLN A 1 68 ? -18.503 6.896 16.254 1.00 98.31 68 GLN A C 1
ATOM 503 O O . GLN A 1 68 ? -19.211 7.441 17.099 1.00 98.31 68 GLN A O 1
ATOM 508 N N . GLN A 1 69 ? -18.173 5.605 16.322 1.00 98.12 69 GLN A N 1
ATOM 509 C CA . GLN A 1 69 ? -18.686 4.685 17.341 1.00 98.12 69 GLN A CA 1
ATOM 510 C C . GLN A 1 69 ? -17.886 4.712 18.650 1.00 98.12 69 GLN A C 1
ATOM 512 O O . GLN A 1 69 ? -18.349 4.191 19.663 1.00 98.12 69 GLN A O 1
ATOM 517 N N . ARG A 1 70 ? -16.695 5.327 18.646 1.00 97.94 70 ARG A N 1
ATOM 518 C CA . ARG A 1 70 ? -15.748 5.347 19.776 1.00 97.94 70 ARG A CA 1
ATOM 519 C C . ARG A 1 70 ? -15.407 3.942 20.283 1.00 97.94 70 ARG A C 1
ATOM 521 O O . ARG A 1 70 ? -15.205 3.733 21.477 1.00 97.94 70 ARG A O 1
ATOM 528 N N . ALA A 1 71 ? -15.344 2.990 19.361 1.00 97.94 71 ALA A N 1
ATOM 529 C CA . ALA A 1 71 ? -15.058 1.592 19.634 1.00 97.94 71 ALA A CA 1
ATOM 530 C C . ALA A 1 71 ? -14.108 1.043 18.569 1.00 97.94 71 ALA A C 1
ATOM 532 O O . ALA A 1 71 ? -14.121 1.486 17.419 1.00 97.94 71 ALA A O 1
ATOM 533 N N . THR A 1 72 ? -13.281 0.071 18.947 1.00 97.81 72 THR A N 1
ATOM 534 C CA . THR A 1 72 ? -12.478 -0.694 17.991 1.00 97.81 72 THR A CA 1
ATOM 535 C C . THR A 1 72 ? -13.396 -1.591 17.169 1.00 97.81 72 THR A C 1
ATOM 537 O O . THR A 1 72 ? -14.186 -2.344 17.737 1.00 97.81 72 THR A O 1
ATOM 540 N N . LEU A 1 73 ? -13.282 -1.511 15.845 1.00 98.25 73 LEU A N 1
ATOM 541 C CA . LEU A 1 73 ? -14.078 -2.296 14.905 1.00 98.25 73 LEU A CA 1
ATOM 542 C C . LEU A 1 73 ? -13.191 -3.302 14.158 1.00 98.25 73 LEU A C 1
ATOM 544 O O . LEU A 1 73 ? -12.004 -3.022 13.960 1.00 98.25 73 LEU A O 1
ATOM 548 N N . PRO A 1 74 ? -13.737 -4.461 13.746 1.00 98.12 74 PRO A N 1
ATOM 549 C CA . PRO A 1 74 ? -13.072 -5.318 12.771 1.00 98.12 74 PRO A CA 1
ATOM 550 C C . PRO A 1 74 ? -12.941 -4.594 11.424 1.00 98.12 74 PRO A C 1
ATOM 552 O O . PRO A 1 74 ? -13.684 -3.651 11.147 1.00 98.12 74 PRO A O 1
ATOM 555 N N . LEU A 1 75 ? -11.997 -5.046 10.593 1.00 97.88 75 LEU A N 1
ATOM 556 C CA . LEU A 1 75 ? -11.819 -4.518 9.242 1.00 97.88 75 LEU A CA 1
ATOM 557 C C . LEU A 1 75 ? -13.095 -4.744 8.419 1.00 97.88 75 LEU A C 1
ATOM 559 O O . LEU A 1 75 ? -13.656 -5.838 8.443 1.00 97.88 75 LEU A O 1
ATOM 563 N N . LEU A 1 76 ? -13.539 -3.704 7.722 1.00 95.38 76 LEU A N 1
ATOM 564 C CA . LEU A 1 76 ? -14.674 -3.766 6.805 1.00 95.38 76 LEU A CA 1
ATOM 565 C C . LEU A 1 76 ? -14.322 -4.523 5.518 1.00 95.38 76 LEU A C 1
ATOM 567 O O . LEU A 1 76 ? -13.158 -4.572 5.122 1.00 95.38 76 LEU A O 1
ATOM 571 N N . ASP A 1 77 ? -15.346 -5.068 4.862 1.00 91.38 77 ASP A N 1
ATOM 572 C CA . ASP A 1 77 ? -15.210 -5.855 3.631 1.00 91.38 77 ASP A CA 1
ATOM 573 C C . ASP A 1 77 ? -15.030 -5.036 2.354 1.00 91.38 77 ASP A C 1
ATOM 575 O O . ASP A 1 77 ? -15.532 -3.900 2.185 1.00 91.38 77 ASP A O 1
#

Radius of gyration: 18.86 Å; Cα contacts (8 Å, |Δi|>4): 61; chains: 1; bounding box: 43×22×47 Å

Mean predicted aligned error: 6.78 Å

Nearest PDB structures (foldseek):
  8han-assembly1_B  TM=3.148E-01  e=4.356E+00  Homo sapiens
  6uz7-assembly1_AM  TM=2.980E-01  e=6.169E+00  Kluyveromyces lactis